Protein AF-A0A497R200-F1 (afdb_monomer)

Solvent-accessible surface area (backbone atoms only — not comparable to full-atom values): 8018 Å² total; per-residue (Å²): 132,77,52,46,33,32,27,30,72,69,79,63,53,75,41,77,78,70,90,72,82,74,56,95,83,71,71,85,35,62,72,42,81,45,58,67,71,80,70,96,74,64,54,92,55,86,34,50,61,19,45,42,74,80,46,79,39,96,65,66,80,43,93,87,65,40,65,91,58,43,70,79,51,59,63,46,55,34,51,71,33,74,47,76,39,63,68,66,12,58,78,70,74,38,95,83,37,67,45,78,43,44,25,61,40,71,95,72,72,14,53,26,72,80,54,35,59,59,46,63,51,48,58,50,53,52,56,51,75,108

Foldseek 3Di:
DAQWWWAFPVPRDTHRDDVDCDDPVPPNGDIDIGGPDPDPQFDPQQALCSVVSPFLAPDAPGPVVDDVCVVVCVLLSRDFQKDFDDPVCVVVVHPGDIDRQQADDVVSPRRNPVGDVVSNVVRSVVNNVD

Secondary structure (DSSP, 8-state):
--SEEEEETTT--EE--SS--S-TT-S-PPEEEEES--S----S-SSGGGGGGGSS-SS---TTT-STTHHHHTT-----EEEE-HHHHHHTT-TT-EEEE-SEEGGGTEE-TTSSGGGGTHHHHHHHH-

pLDDT: mean 87.81, std 10.64, range [55.78, 98.44]

Structure (mmCIF, N/CA/C/O backbone):
data_AF-A0A497R200-F1
#
_entry.id   AF-A0A497R200-F1
#
loop_
_atom_site.group_PDB
_atom_site.id
_atom_site.type_symbol
_atom_site.label_atom_id
_atom_site.label_alt_id
_atom_site.label_comp_id
_atom_site.label_asym_id
_atom_site.label_entity_id
_atom_site.label_seq_id
_atom_site.pdbx_PDB_ins_code
_atom_site.Cartn_x
_atom_site.Cartn_y
_atom_site.Cartn_z
_atom_site.occupancy
_atom_site.B_iso_or_equiv
_atom_site.auth_seq_id
_atom_site.auth_comp_id
_atom_site.auth_asym_id
_atom_site.auth_atom_id
_atom_site.pdbx_PDB_model_num
ATOM 1 N N . MET A 1 1 ? 16.973 -10.681 -7.291 1.00 59.66 1 MET A N 1
ATOM 2 C CA . MET A 1 1 ? 15.881 -10.848 -8.281 1.00 59.66 1 MET A CA 1
ATOM 3 C C . MET A 1 1 ? 14.823 -9.790 -8.007 1.00 59.66 1 MET A C 1
ATOM 5 O O . MET A 1 1 ? 14.590 -9.507 -6.840 1.00 59.66 1 MET A O 1
ATOM 9 N N . SER A 1 2 ? 14.226 -9.189 -9.042 1.00 80.94 2 SER A N 1
ATOM 10 C CA . SER A 1 2 ? 13.192 -8.154 -8.863 1.00 80.94 2 SER A CA 1
ATOM 11 C C . SER A 1 2 ? 11.934 -8.731 -8.207 1.00 80.94 2 SER A C 1
ATOM 13 O O . SER A 1 2 ? 11.447 -9.770 -8.645 1.00 80.94 2 SER A O 1
ATOM 15 N N . LYS A 1 3 ? 11.368 -8.040 -7.209 1.00 92.50 3 LYS A N 1
ATOM 16 C CA . LYS A 1 3 ? 10.153 -8.468 -6.482 1.00 92.50 3 LYS A CA 1
ATOM 17 C C . LYS A 1 3 ? 8.885 -8.458 -7.338 1.00 92.50 3 LYS A C 1
ATOM 19 O O . LYS A 1 3 ? 7.875 -9.064 -6.977 1.00 92.50 3 LYS A O 1
ATOM 24 N N . TYR A 1 4 ? 8.919 -7.767 -8.471 1.00 94.75 4 TYR A N 1
ATOM 25 C CA . TYR A 1 4 ? 7.815 -7.678 -9.417 1.00 94.75 4 TYR A CA 1
ATOM 26 C C . TYR A 1 4 ? 8.312 -7.342 -10.827 1.00 94.75 4 TYR A C 1
ATOM 28 O O . TYR A 1 4 ? 9.461 -6.948 -11.033 1.00 94.75 4 TYR A O 1
ATOM 36 N N . LEU A 1 5 ? 7.420 -7.486 -11.802 1.00 95.94 5 LEU A N 1
ATOM 37 C CA . LEU A 1 5 ? 7.566 -6.946 -13.155 1.00 95.94 5 LEU A CA 1
ATOM 38 C C . LEU A 1 5 ? 6.411 -5.986 -13.441 1.00 95.94 5 LEU A C 1
ATOM 40 O O . LEU A 1 5 ? 5.348 -6.102 -12.831 1.00 95.94 5 LEU A O 1
ATOM 44 N N . LEU A 1 6 ? 6.587 -5.073 -14.388 1.00 95.75 6 LEU A N 1
ATOM 45 C CA . LEU A 1 6 ? 5.490 -4.288 -14.945 1.00 95.75 6 LEU A CA 1
ATOM 46 C C . LEU A 1 6 ? 4.922 -5.016 -16.160 1.00 95.75 6 LEU A C 1
ATOM 48 O O . LEU A 1 6 ? 5.673 -5.491 -17.006 1.00 95.75 6 LEU A O 1
ATOM 52 N N . GLN A 1 7 ? 3.601 -5.102 -16.261 1.00 97.00 7 GLN A N 1
ATOM 53 C CA . GLN A 1 7 ? 2.907 -5.626 -17.430 1.00 97.00 7 GLN A CA 1
ATOM 54 C C . GLN A 1 7 ? 2.138 -4.499 -18.114 1.00 97.00 7 GLN A C 1
ATOM 56 O O . GLN A 1 7 ? 1.274 -3.880 -17.492 1.00 97.00 7 GLN A O 1
ATOM 61 N N . CYS A 1 8 ? 2.427 -4.239 -19.390 1.00 97.00 8 CYS A N 1
ATOM 62 C CA . CYS A 1 8 ? 1.652 -3.280 -20.175 1.00 97.00 8 CYS A CA 1
ATOM 63 C C . CYS A 1 8 ? 0.239 -3.822 -20.403 1.00 97.00 8 CYS A C 1
ATOM 65 O O . CYS A 1 8 ? 0.076 -4.933 -20.914 1.00 97.00 8 CYS A O 1
ATOM 67 N N . LEU A 1 9 ? -0.783 -3.030 -20.079 1.00 96.25 9 LEU A N 1
ATOM 68 C CA . LEU A 1 9 ? -2.176 -3.436 -20.263 1.00 96.25 9 LEU A CA 1
ATOM 69 C C . LEU A 1 9 ? -2.631 -3.432 -21.733 1.00 96.25 9 LEU A C 1
ATOM 71 O O . LEU A 1 9 ? -3.610 -4.099 -22.050 1.00 96.25 9 LEU A O 1
ATOM 75 N N . SER A 1 10 ? -1.911 -2.755 -22.635 1.00 96.31 10 SER A N 1
ATOM 76 C CA . SER A 1 10 ? -2.269 -2.697 -24.065 1.00 96.31 10 SER A CA 1
ATOM 77 C C . SER A 1 10 ? -1.703 -3.844 -24.905 1.00 96.31 10 SER A C 1
ATOM 79 O O . SER A 1 10 ? -2.300 -4.210 -25.915 1.00 96.31 10 SER A O 1
ATOM 81 N N . CYS A 1 11 ? -0.534 -4.389 -24.553 1.00 96.06 11 CYS A N 1
ATOM 82 C CA . CYS A 1 11 ? 0.131 -5.434 -25.351 1.00 96.06 11 CYS A CA 1
ATOM 83 C C . CYS A 1 11 ? 0.573 -6.661 -24.545 1.00 96.06 11 CYS A C 1
ATOM 85 O O . CYS A 1 11 ? 1.061 -7.626 -25.125 1.00 96.06 11 CYS A O 1
ATOM 87 N N . GLY A 1 12 ? 0.440 -6.637 -23.216 1.00 96.31 12 GLY A N 1
ATOM 88 C CA . GLY A 1 12 ? 0.823 -7.745 -22.344 1.00 96.31 12 GLY A CA 1
ATOM 89 C C . GLY A 1 12 ? 2.328 -7.907 -22.111 1.00 96.31 12 GLY A C 1
ATOM 90 O O . GLY A 1 12 ? 2.706 -8.796 -21.346 1.00 96.31 12 GLY A O 1
ATOM 91 N N . ALA A 1 13 ? 3.179 -7.065 -22.711 1.00 96.00 13 ALA A N 1
ATOM 92 C CA . ALA A 1 13 ? 4.627 -7.113 -22.518 1.00 96.00 13 ALA A CA 1
ATOM 93 C C . ALA A 1 13 ? 4.993 -6.978 -21.034 1.00 96.00 13 ALA A C 1
ATOM 95 O O . ALA A 1 13 ? 4.458 -6.113 -20.336 1.00 96.00 13 ALA A O 1
ATOM 96 N N . LYS A 1 14 ? 5.913 -7.832 -20.572 1.00 95.88 14 LYS A N 1
ATOM 97 C CA . LYS A 1 14 ? 6.474 -7.790 -19.220 1.00 95.88 14 LYS A CA 1
ATOM 98 C C . LYS A 1 14 ? 7.839 -7.119 -19.264 1.00 95.88 14 LYS A C 1
ATOM 100 O O . LYS A 1 14 ? 8.689 -7.525 -20.049 1.00 95.88 14 LYS A O 1
ATOM 105 N N . ILE A 1 15 ? 8.034 -6.112 -18.426 1.00 94.38 15 ILE A N 1
ATOM 106 C CA . ILE A 1 15 ? 9.219 -5.258 -18.420 1.00 94.38 15 ILE A CA 1
ATOM 107 C C . ILE A 1 15 ? 9.724 -5.153 -16.980 1.00 94.38 15 ILE A C 1
ATOM 109 O O . ILE A 1 15 ? 8.933 -5.119 -16.032 1.00 94.38 15 ILE A O 1
ATOM 113 N N . THR A 1 16 ? 11.042 -5.133 -16.807 1.00 93.62 16 THR A N 1
ATOM 114 C CA . THR A 1 16 ? 11.662 -4.797 -15.522 1.00 93.62 16 THR A CA 1
ATOM 115 C C . THR A 1 16 ? 11.411 -3.327 -15.218 1.00 93.62 16 THR A C 1
ATOM 117 O O . THR A 1 16 ? 11.590 -2.476 -16.084 1.00 93.62 16 THR A O 1
ATOM 120 N N . ASP A 1 17 ? 10.992 -3.029 -13.993 1.00 91.56 17 ASP A N 1
ATOM 121 C CA . ASP A 1 17 ? 10.731 -1.655 -13.585 1.00 91.56 17 ASP A CA 1
ATOM 122 C C . ASP A 1 17 ? 12.037 -0.858 -13.466 1.00 91.56 17 ASP A C 1
ATOM 124 O O . ASP A 1 17 ? 12.885 -1.167 -12.631 1.00 91.56 17 ASP A O 1
ATOM 128 N N . ASN A 1 18 ? 12.176 0.180 -14.288 1.00 90.81 18 ASN A N 1
ATOM 129 C CA . ASN A 1 18 ? 13.245 1.169 -14.197 1.00 90.81 18 ASN A CA 1
ATOM 130 C C . ASN A 1 18 ? 12.685 2.573 -14.461 1.00 90.81 18 ASN A C 1
ATOM 132 O O . ASN A 1 18 ? 13.001 3.190 -15.476 1.00 90.81 18 ASN A O 1
ATOM 136 N N . TYR A 1 19 ? 11.767 3.030 -13.601 1.00 89.44 19 TYR A N 1
ATOM 137 C CA . TYR A 1 19 ? 11.048 4.302 -13.783 1.00 89.44 19 TYR A CA 1
ATOM 138 C C . TYR A 1 19 ? 10.356 4.386 -15.156 1.00 89.44 19 TYR A C 1
ATOM 140 O O . TYR A 1 19 ? 10.270 5.440 -15.781 1.00 89.44 19 TYR A O 1
ATOM 148 N N . THR A 1 20 ? 9.889 3.237 -15.649 1.00 89.50 20 THR A N 1
ATOM 149 C CA . THR A 1 20 ? 9.332 3.097 -16.994 1.00 89.50 20 THR A CA 1
ATOM 150 C C . THR A 1 20 ? 7.924 3.681 -17.040 1.00 89.50 20 THR A C 1
ATOM 152 O O . THR A 1 20 ? 7.013 3.154 -16.403 1.00 89.50 20 THR A O 1
ATOM 155 N N . LEU A 1 21 ? 7.751 4.758 -17.807 1.00 90.44 21 LEU A N 1
ATOM 156 C CA . LEU A 1 21 ? 6.461 5.439 -17.972 1.00 90.44 21 LEU A CA 1
ATOM 157 C C . LEU A 1 21 ? 5.707 4.982 -19.224 1.00 90.44 21 LEU A C 1
ATOM 159 O O . LEU A 1 21 ? 4.480 4.968 -19.222 1.00 90.44 21 LEU A O 1
ATOM 163 N N . ASP A 1 22 ? 6.434 4.510 -20.239 1.00 91.25 22 ASP A N 1
ATOM 164 C CA . ASP A 1 22 ? 5.875 4.131 -21.533 1.00 91.25 22 ASP A CA 1
ATOM 165 C C . ASP A 1 22 ? 6.268 2.718 -21.954 1.00 91.25 22 ASP A C 1
ATOM 167 O O . ASP A 1 22 ? 7.355 2.214 -21.665 1.00 91.25 22 ASP A O 1
ATOM 171 N N . CYS A 1 23 ? 5.365 2.066 -22.685 1.00 93.62 23 CYS A N 1
ATOM 172 C CA . CYS A 1 23 ? 5.640 0.779 -23.307 1.00 93.62 23 CYS A CA 1
ATOM 173 C C . CYS A 1 23 ? 6.140 0.973 -24.741 1.00 93.62 23 CYS A C 1
ATOM 175 O O . CYS A 1 23 ? 5.544 1.720 -25.515 1.00 93.62 23 CYS A O 1
ATOM 177 N N . SER A 1 24 ? 7.148 0.192 -25.137 1.00 92.31 24 SER A N 1
ATOM 178 C CA . SER A 1 24 ? 7.703 0.179 -26.499 1.00 92.31 24 SER A CA 1
ATOM 179 C C . SER A 1 24 ? 6.685 -0.134 -27.602 1.00 92.31 24 SER A C 1
ATOM 181 O O . SER A 1 24 ? 6.953 0.126 -28.769 1.00 92.31 24 SER A O 1
ATOM 183 N N . CYS A 1 25 ? 5.501 -0.659 -27.264 1.00 93.12 25 CYS A N 1
ATOM 184 C CA . CYS A 1 25 ? 4.430 -0.867 -28.239 1.00 93.12 25 CYS A CA 1
ATOM 185 C C . CYS A 1 25 ? 3.736 0.426 -28.707 1.00 93.12 25 CYS A C 1
ATOM 187 O O . CYS A 1 25 ? 2.934 0.355 -29.634 1.00 93.12 25 CYS A O 1
ATOM 189 N N . GLY A 1 26 ? 3.972 1.574 -28.055 1.00 92.00 26 GLY A N 1
ATOM 190 C CA . GLY A 1 26 ? 3.430 2.878 -28.463 1.00 92.00 26 GLY A CA 1
ATOM 191 C C . GLY A 1 26 ? 1.915 3.055 -28.285 1.00 92.00 26 GLY A C 1
ATOM 192 O O . GLY A 1 26 ? 1.363 4.069 -28.691 1.00 92.00 26 GLY A O 1
ATOM 193 N N . LYS A 1 27 ? 1.217 2.092 -27.667 1.00 92.75 27 LYS A N 1
ATOM 194 C CA . LYS A 1 27 ? -0.253 2.100 -27.518 1.00 92.75 27 LYS A CA 1
ATOM 195 C C . LYS A 1 27 ? -0.768 2.875 -26.293 1.00 92.75 27 LYS A C 1
ATOM 197 O O . LYS A 1 27 ? -1.931 2.706 -25.936 1.00 92.75 27 LYS A O 1
ATOM 202 N N . GLY A 1 28 ? 0.090 3.633 -25.603 1.00 85.44 28 GLY A N 1
ATOM 203 C CA . GLY A 1 28 ? -0.292 4.480 -24.458 1.00 85.44 28 GLY A CA 1
ATOM 204 C C . GLY A 1 28 ? -0.958 3.748 -23.282 1.00 85.44 28 GLY A C 1
ATOM 205 O O . GLY A 1 28 ? -1.797 4.319 -22.595 1.00 85.44 28 GLY A O 1
ATOM 206 N N . GLY A 1 29 ? -0.657 2.462 -23.077 1.00 88.00 29 GLY A N 1
ATOM 207 C CA . GLY A 1 29 ? -1.282 1.659 -22.022 1.00 88.00 29 GLY A CA 1
ATOM 208 C C . GLY A 1 29 ? -0.619 1.823 -20.663 1.00 88.00 29 GLY A C 1
ATOM 209 O O . GLY A 1 29 ? 0.603 1.729 -20.573 1.00 88.00 29 GLY A O 1
ATOM 210 N N . PHE A 1 30 ? -1.419 1.936 -19.598 1.00 94.56 30 PHE A N 1
ATOM 211 C CA . PHE A 1 30 ? -0.913 1.873 -18.226 1.00 94.56 30 PHE A CA 1
ATOM 212 C C . PHE A 1 30 ? -0.217 0.540 -17.926 1.00 94.56 30 PHE A C 1
ATOM 214 O O . PHE A 1 30 ? -0.534 -0.511 -18.499 1.00 94.56 30 PHE A O 1
ATOM 221 N N . PHE A 1 31 ? 0.701 0.579 -16.965 1.00 95.75 31 PHE A N 1
ATOM 222 C CA . PHE A 1 31 ? 1.345 -0.606 -16.422 1.00 95.75 31 PHE A CA 1
ATOM 223 C C . PHE A 1 31 ? 0.600 -1.146 -15.204 1.00 95.75 31 PHE A C 1
ATOM 225 O O . PHE A 1 31 ? 0.138 -0.401 -14.342 1.00 95.75 31 PHE A O 1
ATOM 232 N N . ARG A 1 32 ? 0.535 -2.474 -15.108 1.00 95.69 32 ARG A N 1
ATOM 233 C CA . ARG A 1 32 ? 0.123 -3.196 -13.904 1.00 95.69 32 ARG A CA 1
ATOM 234 C C . ARG A 1 32 ? 1.326 -3.894 -13.290 1.00 95.69 32 ARG A C 1
ATOM 236 O O . ARG A 1 32 ? 2.042 -4.615 -13.980 1.00 95.69 32 ARG A O 1
ATOM 243 N N . THR A 1 33 ? 1.492 -3.757 -11.983 1.00 95.50 33 THR A N 1
ATOM 244 C CA . THR A 1 33 ? 2.509 -4.500 -11.239 1.00 95.50 33 THR A CA 1
ATOM 245 C C . THR A 1 33 ? 2.140 -5.980 -11.121 1.00 95.50 33 THR A C 1
ATOM 247 O O . THR A 1 33 ? 1.045 -6.335 -10.683 1.00 95.50 33 THR A O 1
ATOM 250 N N . VAL A 1 34 ? 3.070 -6.858 -11.485 1.00 96.56 34 VAL A N 1
ATOM 251 C CA . VAL A 1 34 ? 2.974 -8.314 -11.358 1.00 96.56 34 VAL A CA 1
ATOM 252 C C . VAL A 1 34 ? 3.976 -8.773 -10.305 1.00 96.56 34 VAL A C 1
ATOM 254 O O . VAL A 1 34 ? 5.145 -9.006 -10.604 1.00 96.56 34 VAL A O 1
ATOM 257 N N . TYR A 1 35 ? 3.509 -8.905 -9.065 1.00 95.88 35 TYR A N 1
ATOM 258 C CA . TYR A 1 35 ? 4.332 -9.311 -7.921 1.00 95.88 35 TYR A CA 1
ATOM 259 C C . TYR A 1 35 ? 4.754 -10.777 -7.985 1.00 95.88 35 TYR A C 1
ATOM 261 O O . TYR A 1 35 ? 3.968 -11.625 -8.414 1.00 95.88 35 TYR A O 1
ATOM 269 N N . GLN A 1 36 ? 5.962 -11.085 -7.516 1.00 94.62 36 GLN A N 1
ATOM 270 C CA . GLN A 1 36 ? 6.394 -12.460 -7.265 1.00 94.62 36 GLN A CA 1
ATOM 271 C C . GLN A 1 36 ? 5.663 -13.048 -6.054 1.00 94.62 36 GLN A C 1
ATOM 273 O O . GLN A 1 36 ? 5.137 -14.155 -6.145 1.00 94.62 36 GLN A O 1
ATOM 278 N N . GLN A 1 37 ? 5.546 -12.286 -4.960 1.00 94.94 37 GLN A N 1
ATOM 279 C CA . GLN A 1 37 ? 4.785 -12.701 -3.784 1.00 94.94 37 GLN A CA 1
ATOM 280 C C . GLN A 1 37 ? 3.275 -12.690 -4.079 1.00 94.94 37 GLN A C 1
ATOM 282 O O . GLN A 1 37 ? 2.674 -11.631 -4.285 1.00 94.94 37 GLN A O 1
ATOM 287 N N . LYS A 1 38 ? 2.661 -13.879 -4.099 1.00 94.12 38 LYS A N 1
ATOM 288 C CA . LYS A 1 38 ? 1.227 -14.075 -4.386 1.00 94.12 38 LYS A CA 1
ATOM 289 C C . LYS A 1 38 ? 0.373 -14.214 -3.131 1.00 94.12 38 LYS A C 1
ATOM 291 O O . LYS A 1 38 ? -0.799 -13.851 -3.158 1.00 94.12 38 LYS A O 1
ATOM 296 N N . SER A 1 39 ? 0.952 -14.723 -2.049 1.00 95.06 39 SER A N 1
ATOM 297 C CA . SER A 1 39 ? 0.242 -14.949 -0.793 1.00 95.06 39 SER A CA 1
ATOM 298 C C . SER A 1 39 ? 0.302 -13.705 0.075 1.00 95.06 39 SER A C 1
ATOM 300 O O . SER A 1 39 ? 1.374 -13.134 0.255 1.00 95.06 39 SER A O 1
ATOM 302 N N . PHE A 1 40 ? -0.825 -13.302 0.659 1.00 93.94 40 PHE A N 1
ATOM 303 C CA . PHE A 1 40 ? -0.863 -12.170 1.580 1.00 93.94 40 PHE A CA 1
ATOM 304 C C . PHE A 1 40 ? -0.226 -12.539 2.930 1.00 93.94 40 PHE A C 1
ATOM 306 O O . PHE A 1 40 ? -0.891 -13.047 3.827 1.00 93.94 40 PHE A O 1
ATOM 313 N N . ASN A 1 41 ? 1.079 -12.294 3.051 1.00 92.38 41 ASN A N 1
ATOM 314 C CA . ASN A 1 41 ? 1.880 -12.569 4.245 1.00 92.38 41 ASN A CA 1
ATOM 315 C C . ASN A 1 41 ? 2.735 -11.346 4.654 1.00 92.38 41 ASN A C 1
ATOM 317 O O . ASN A 1 41 ? 3.940 -11.328 4.392 1.00 92.38 41 ASN A O 1
ATOM 321 N N . PRO A 1 42 ? 2.130 -10.274 5.201 1.00 91.81 42 PRO A N 1
ATOM 322 C CA . PRO A 1 42 ? 2.873 -9.102 5.658 1.00 91.81 42 PRO A CA 1
ATOM 323 C C . PRO A 1 42 ? 3.726 -9.427 6.888 1.00 91.81 42 PRO A C 1
ATOM 325 O O . PRO A 1 42 ? 3.346 -10.260 7.709 1.00 91.81 42 PRO A O 1
ATOM 328 N N . SER A 1 43 ? 4.845 -8.723 7.065 1.00 90.00 43 SER A N 1
ATOM 329 C CA . SER A 1 43 ? 5.694 -8.918 8.244 1.00 90.00 43 SER A CA 1
ATOM 330 C C . SER A 1 43 ? 5.044 -8.387 9.536 1.00 90.00 43 SER A C 1
ATOM 332 O O . SER A 1 43 ? 3.963 -7.776 9.530 1.00 90.00 43 SER A O 1
ATOM 334 N N . SER A 1 44 ? 5.721 -8.631 10.660 1.00 89.12 44 SER A N 1
ATOM 335 C CA . SER A 1 44 ? 5.346 -8.161 12.000 1.00 89.12 44 SER A CA 1
ATOM 336 C C . SER A 1 44 ? 5.620 -6.671 12.243 1.00 89.12 44 SER A C 1
ATOM 338 O O . SER A 1 44 ? 5.254 -6.159 13.300 1.00 89.12 44 SER A O 1
ATOM 340 N N . GLU A 1 45 ? 6.224 -5.964 11.282 1.00 85.25 45 GLU A N 1
ATOM 341 C CA . GLU A 1 45 ? 6.444 -4.517 11.356 1.00 85.25 45 GLU A CA 1
ATOM 342 C C . GLU A 1 45 ? 5.123 -3.763 11.580 1.00 85.25 45 GLU A C 1
ATOM 344 O O . GLU A 1 45 ? 4.064 -4.116 11.050 1.00 85.25 45 GLU A O 1
ATOM 349 N N . ASN A 1 46 ? 5.176 -2.685 12.362 1.00 80.88 46 ASN A N 1
ATOM 350 C CA . ASN A 1 46 ? 3.987 -1.911 12.732 1.00 80.88 46 ASN A CA 1
ATOM 351 C C . ASN A 1 46 ? 3.730 -0.691 11.825 1.00 80.88 46 ASN A C 1
ATOM 353 O O . ASN A 1 46 ? 2.823 0.093 12.106 1.00 80.88 46 ASN A O 1
ATOM 357 N N . THR A 1 47 ? 4.493 -0.561 10.740 1.00 82.81 47 THR A N 1
ATOM 358 C CA . THR A 1 47 ? 4.440 0.531 9.756 1.00 82.81 47 THR A CA 1
ATOM 359 C C . THR A 1 47 ? 4.082 -0.001 8.362 1.00 82.81 47 THR A C 1
ATOM 361 O O . THR A 1 47 ? 3.863 -1.202 8.179 1.00 82.81 47 THR A O 1
ATOM 364 N N . LEU A 1 48 ? 4.070 0.874 7.351 1.00 87.38 48 LEU A N 1
ATOM 365 C CA . LEU A 1 48 ? 3.914 0.506 5.937 1.00 87.38 48 LEU A CA 1
ATOM 366 C C . LEU A 1 48 ? 4.928 -0.561 5.489 1.00 87.38 48 LEU A C 1
ATOM 368 O O . LEU A 1 48 ? 4.610 -1.398 4.644 1.00 87.38 48 LEU A O 1
ATOM 372 N N . TRP A 1 49 ? 6.131 -0.569 6.074 1.00 88.56 49 TRP A N 1
ATOM 373 C CA . TRP A 1 49 ? 7.223 -1.474 5.698 1.00 88.56 49 TRP A CA 1
ATOM 374 C C . TRP A 1 49 ? 6.892 -2.952 5.896 1.00 88.56 49 TRP A C 1
ATOM 376 O O . TRP A 1 49 ? 7.539 -3.809 5.298 1.00 88.56 49 TRP A O 1
ATOM 386 N N . ARG A 1 50 ? 5.819 -3.268 6.629 1.00 89.31 50 ARG A N 1
ATOM 387 C CA . ARG A 1 50 ? 5.291 -4.632 6.704 1.00 89.31 50 ARG A CA 1
ATOM 388 C C . ARG A 1 50 ? 4.904 -5.232 5.356 1.00 89.31 50 ARG A C 1
ATOM 390 O O . ARG A 1 50 ? 4.834 -6.451 5.221 1.00 89.31 50 ARG A O 1
ATOM 397 N N . PHE A 1 51 ? 4.658 -4.380 4.363 1.00 92.00 51 PHE A N 1
ATOM 398 C CA . PHE A 1 51 ? 4.337 -4.762 2.994 1.00 92.00 51 PHE A CA 1
ATOM 399 C C . PHE A 1 51 ? 5.552 -4.720 2.060 1.00 92.00 51 PHE A C 1
ATOM 401 O O . PHE A 1 51 ? 5.374 -4.636 0.849 1.00 92.00 51 PHE A O 1
ATOM 408 N N . GLN A 1 52 ? 6.782 -4.778 2.585 1.00 90.19 52 GLN A N 1
ATOM 409 C CA . GLN A 1 52 ? 8.014 -4.652 1.797 1.00 90.19 52 GLN A CA 1
ATOM 410 C C . GLN A 1 52 ? 8.042 -5.507 0.523 1.00 90.19 52 GLN A C 1
ATOM 412 O O . GLN A 1 52 ? 8.479 -5.004 -0.504 1.00 90.19 52 GLN A O 1
ATOM 417 N N . GLU A 1 53 ? 7.512 -6.733 0.534 1.00 92.31 53 GLU A N 1
ATOM 418 C CA . GLU A 1 53 ? 7.486 -7.624 -0.639 1.00 92.31 53 GLU A CA 1
ATOM 419 C C . GLU A 1 53 ? 6.695 -7.057 -1.830 1.00 92.31 53 GL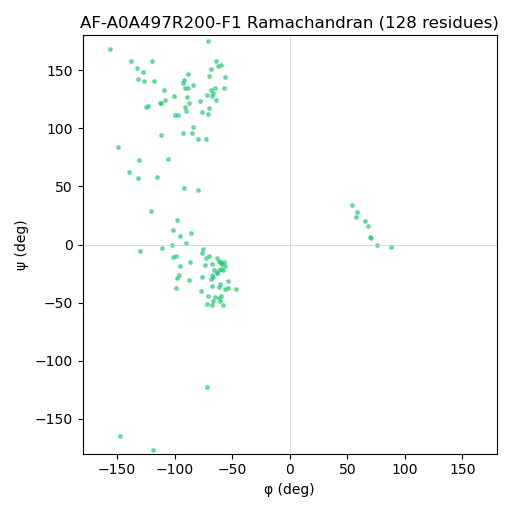U A C 1
ATOM 421 O O . GLU A 1 53 ? 6.941 -7.421 -2.979 1.00 92.31 53 GLU A O 1
ATOM 426 N N . TRP A 1 54 ? 5.784 -6.119 -1.566 1.00 93.81 54 TRP A N 1
ATOM 427 C CA . TRP A 1 54 ? 4.953 -5.444 -2.564 1.00 93.81 54 TRP A CA 1
ATOM 428 C C . TRP A 1 54 ? 5.304 -3.965 -2.754 1.00 93.81 54 TRP A C 1
ATOM 430 O O . TRP A 1 54 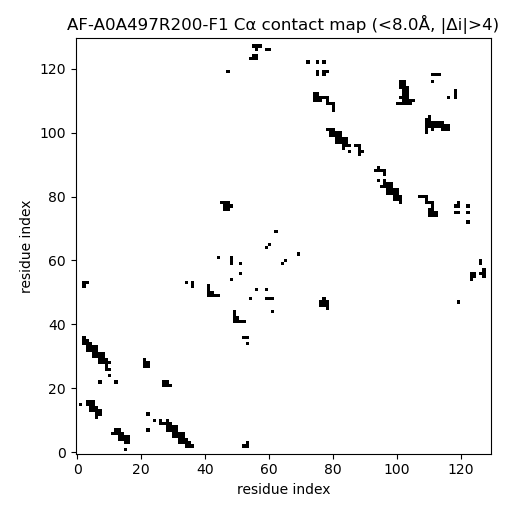? 4.713 -3.304 -3.603 1.00 93.81 54 TRP A O 1
ATOM 440 N N . LEU A 1 55 ? 6.250 -3.419 -1.987 1.00 92.31 55 LEU A N 1
ATOM 441 C CA . LEU A 1 55 ? 6.704 -2.038 -2.155 1.00 92.31 55 LEU A CA 1
ATOM 442 C C . LEU A 1 55 ? 7.856 -1.956 -3.170 1.00 92.31 55 LEU A C 1
ATOM 444 O O . LEU A 1 55 ? 8.708 -2.853 -3.200 1.00 92.31 55 LEU A O 1
ATOM 448 N N . PRO A 1 56 ? 7.950 -0.863 -3.949 1.00 89.94 56 PRO A N 1
ATOM 449 C CA . PRO A 1 56 ? 8.965 -0.679 -4.980 1.00 89.94 56 PRO A CA 1
ATOM 450 C C . PRO A 1 56 ? 10.325 -0.231 -4.413 1.00 89.94 56 PRO A C 1
ATOM 452 O O . PRO A 1 56 ? 10.921 0.717 -4.903 1.00 89.94 56 PRO A O 1
ATOM 455 N N . VAL A 1 57 ? 10.808 -0.889 -3.356 1.00 87.94 57 VAL A N 1
ATOM 456 C CA . VAL A 1 57 ? 12.072 -0.569 -2.660 1.00 87.94 57 VAL A CA 1
ATOM 457 C C . VAL A 1 57 ? 12.955 -1.806 -2.560 1.00 87.94 57 VAL A C 1
ATOM 459 O O . VAL A 1 57 ? 12.437 -2.878 -2.282 1.00 87.94 57 VAL A O 1
ATOM 462 N N . GLU A 1 58 ? 14.271 -1.716 -2.725 1.00 82.06 58 GLU A N 1
ATOM 463 C CA . GLU A 1 58 ? 15.130 -2.894 -2.502 1.00 82.06 58 GLU A CA 1
ATOM 464 C C . GLU A 1 58 ? 15.346 -3.175 -1.013 1.00 82.06 58 GLU A C 1
ATOM 466 O O . GLU A 1 58 ? 15.297 -4.324 -0.577 1.00 82.06 58 GLU A O 1
ATOM 471 N N . LYS A 1 59 ? 15.535 -2.113 -0.222 1.00 77.88 59 LYS A N 1
ATOM 472 C CA . LYS A 1 59 ? 15.744 -2.181 1.227 1.00 77.88 59 LYS A CA 1
ATOM 473 C C . LYS A 1 59 ? 14.680 -1.339 1.937 1.00 77.88 59 LYS A C 1
ATOM 475 O O . LYS A 1 59 ? 14.640 -0.127 1.695 1.00 77.88 59 LYS A O 1
ATOM 480 N N . PRO A 1 60 ? 13.837 -1.930 2.803 1.00 73.19 60 PRO A N 1
ATOM 481 C CA . PRO A 1 60 ? 12.861 -1.169 3.576 1.00 73.19 60 PRO A CA 1
ATOM 482 C C . PRO A 1 60 ? 13.572 -0.182 4.507 1.00 73.19 60 PRO A C 1
ATOM 484 O O . PRO A 1 60 ? 14.695 -0.424 4.952 1.00 73.19 60 PRO A O 1
ATOM 487 N N . ALA A 1 61 ? 12.884 0.900 4.847 1.00 71.38 61 ALA A N 1
ATOM 488 C CA . ALA A 1 61 ? 13.312 1.865 5.855 1.00 71.38 61 ALA A CA 1
ATOM 489 C C . ALA A 1 61 ? 12.738 1.495 7.242 1.00 71.38 61 ALA A C 1
ATOM 491 O O . ALA A 1 61 ? 12.119 2.307 7.930 1.00 71.38 61 ALA A O 1
ATOM 492 N N . SER A 1 62 ? 12.877 0.225 7.636 1.00 65.88 62 SER A N 1
ATOM 493 C CA . SER A 1 62 ? 12.513 -0.230 8.979 1.00 65.88 62 SER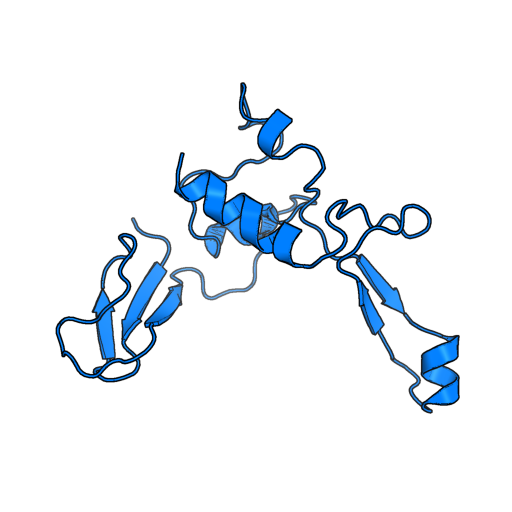 A CA 1
ATOM 494 C C . SER A 1 62 ? 13.406 0.439 10.032 1.00 65.88 62 SER A C 1
ATOM 496 O O . SER A 1 62 ? 14.499 0.923 9.744 1.00 65.88 62 SER A O 1
ATOM 498 N N . VAL A 1 63 ? 12.931 0.491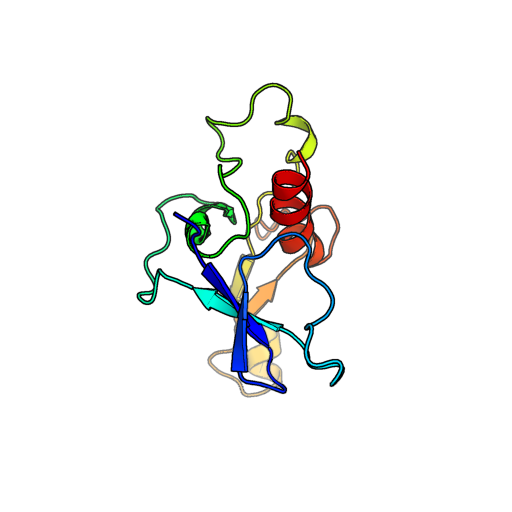 11.279 1.00 55.78 63 VAL A N 1
ATOM 499 C CA . VAL A 1 63 ? 13.522 1.299 12.368 1.00 55.78 63 VAL A CA 1
ATOM 500 C C . VAL A 1 63 ? 15.012 0.987 12.630 1.00 55.78 63 VAL A C 1
ATOM 502 O O . VAL A 1 63 ? 15.710 1.820 13.199 1.00 55.78 63 VAL A O 1
ATOM 505 N N . GLY A 1 64 ? 15.520 -0.165 12.173 1.00 56.31 64 GLY A N 1
ATOM 506 C CA . GLY A 1 64 ? 16.933 -0.555 12.268 1.00 56.31 64 GLY A CA 1
ATOM 507 C C . GLY A 1 64 ? 17.796 -0.344 11.013 1.00 56.31 64 GLY A C 1
ATOM 508 O O . GLY A 1 64 ? 19.008 -0.494 11.109 1.00 56.31 64 GLY A O 1
ATOM 509 N N . SER A 1 65 ? 17.221 -0.018 9.849 1.00 59.44 65 SER A N 1
ATOM 510 C CA . SER A 1 65 ? 17.969 0.206 8.595 1.00 59.44 65 SER A CA 1
ATOM 511 C C . SER A 1 65 ? 18.163 1.686 8.253 1.00 59.44 65 SER A C 1
ATOM 513 O O . SER A 1 65 ? 18.942 2.021 7.361 1.00 59.44 65 SER A O 1
ATOM 515 N N . LEU A 1 66 ? 17.464 2.570 8.967 1.00 63.97 66 LEU A N 1
ATOM 516 C CA . LEU A 1 66 ? 17.539 4.015 8.809 1.00 63.97 66 LEU A CA 1
ATOM 517 C C . LEU A 1 66 ? 18.722 4.576 9.599 1.00 63.97 66 LEU A C 1
ATOM 519 O O . LEU A 1 66 ? 18.638 4.750 10.813 1.00 63.97 66 LEU A O 1
ATOM 523 N N . GLY A 1 67 ? 19.821 4.865 8.905 1.00 66.69 67 GLY A N 1
ATOM 524 C CA . GLY A 1 67 ? 20.915 5.665 9.451 1.00 66.69 67 GLY A CA 1
ATOM 525 C C . GLY A 1 67 ? 20.512 7.142 9.578 1.00 66.69 67 GLY A C 1
ATOM 526 O O . GLY A 1 67 ? 19.510 7.510 10.186 1.00 66.69 67 GLY A O 1
ATOM 527 N N . ASN A 1 68 ? 21.275 8.009 8.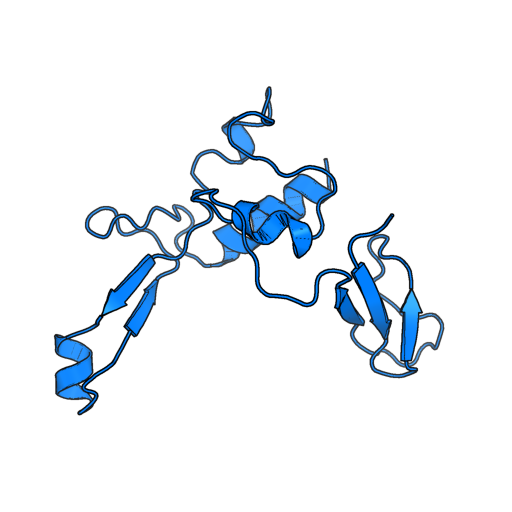929 1.00 67.12 68 ASN A N 1
ATOM 528 C CA . ASN A 1 68 ? 21.027 9.444 8.774 1.00 67.12 68 ASN A CA 1
ATOM 529 C C . ASN A 1 68 ? 19.690 9.794 8.075 1.00 67.12 68 ASN A C 1
ATOM 531 O O . ASN A 1 68 ? 19.195 10.905 8.232 1.00 67.12 68 ASN A O 1
ATOM 535 N N . GLU A 1 69 ? 19.055 8.849 7.378 1.00 69.50 69 GLU A N 1
ATOM 536 C CA . GLU A 1 69 ? 17.747 9.027 6.724 1.00 69.50 69 GLU A CA 1
ATOM 537 C C . GLU A 1 69 ? 16.550 9.000 7.691 1.00 69.50 69 GLU A C 1
ATOM 539 O O . GLU A 1 69 ? 15.422 9.280 7.288 1.00 69.50 69 GLU A O 1
ATOM 544 N N . LYS A 1 70 ? 16.757 8.672 8.975 1.00 69.81 70 LYS A N 1
ATOM 545 C CA . LYS A 1 70 ? 15.677 8.550 9.969 1.00 69.81 70 LYS A CA 1
ATOM 546 C C . LYS A 1 70 ? 14.786 9.795 10.046 1.00 69.81 70 LYS A C 1
ATOM 548 O O . LYS A 1 70 ? 13.574 9.652 10.166 1.00 69.81 70 LYS A O 1
ATOM 553 N N . GLN A 1 71 ? 15.374 10.984 9.913 1.00 65.56 71 GLN A N 1
ATOM 554 C CA . GLN A 1 71 ? 14.652 12.262 9.928 1.00 65.56 71 GLN A CA 1
ATOM 555 C C . GLN A 1 71 ? 13.716 12.437 8.720 1.00 65.56 71 GLN A C 1
ATOM 557 O O . GLN A 1 71 ? 12.691 13.097 8.837 1.00 65.56 71 GLN A O 1
ATOM 562 N N . ILE A 1 72 ? 14.021 11.816 7.572 1.00 69.56 72 ILE A N 1
ATOM 563 C CA . ILE A 1 72 ? 13.187 11.890 6.356 1.00 69.56 72 ILE A CA 1
ATOM 564 C C . ILE A 1 72 ? 11.852 11.168 6.578 1.00 69.56 72 ILE A C 1
ATOM 566 O O . ILE A 1 72 ? 10.811 11.588 6.073 1.00 69.56 72 ILE A O 1
ATOM 570 N N . PHE A 1 73 ? 11.880 10.077 7.345 1.00 73.75 73 PHE A N 1
ATOM 571 C CA . PHE A 1 73 ? 10.715 9.230 7.604 1.00 73.75 73 PHE A CA 1
ATOM 572 C C . PHE A 1 73 ? 10.091 9.470 8.989 1.00 73.75 73 PHE A C 1
ATOM 574 O O . PHE A 1 73 ? 9.070 8.863 9.329 1.00 73.75 73 PHE A O 1
ATOM 581 N N . GLU A 1 74 ? 10.663 10.376 9.784 1.00 64.00 74 GLU A N 1
ATOM 582 C CA . GLU A 1 74 ? 10.106 10.830 11.055 1.00 64.00 74 GLU A CA 1
ATOM 583 C C . GLU A 1 74 ? 8.765 11.545 10.802 1.00 64.00 74 GLU A C 1
ATOM 585 O O . GLU A 1 74 ? 8.658 12.434 9.963 1.00 64.00 74 GLU A O 1
ATOM 590 N N . GLY A 1 75 ? 7.691 11.096 11.461 1.00 59.53 75 GLY A N 1
ATOM 591 C CA . GLY A 1 75 ? 6.327 11.585 11.193 1.00 59.53 75 GLY A CA 1
ATOM 592 C C . GLY A 1 75 ? 5.562 10.840 10.089 1.00 59.53 75 GLY A C 1
ATOM 593 O O . GLY A 1 75 ? 4.371 11.096 9.899 1.00 59.53 75 GLY A O 1
ATOM 594 N N . TYR A 1 76 ? 6.180 9.855 9.429 1.00 66.31 76 TYR A N 1
ATOM 595 C CA . TYR A 1 76 ? 5.507 8.917 8.527 1.00 66.31 76 TYR A CA 1
ATOM 596 C C . TYR A 1 76 ? 5.376 7.541 9.195 1.00 66.31 76 TYR A C 1
ATOM 598 O O . TYR A 1 76 ? 6.048 6.591 8.796 1.00 66.31 76 TYR A O 1
ATOM 606 N N . PRO A 1 77 ? 4.477 7.364 10.188 1.00 62.47 77 PRO A N 1
ATOM 607 C CA . PRO A 1 77 ? 4.261 6.052 10.809 1.00 62.47 77 PRO A CA 1
ATOM 608 C C . PRO A 1 77 ? 3.800 5.004 9.781 1.00 62.47 77 PRO A C 1
ATOM 610 O O . PRO A 1 77 ? 3.809 3.809 10.063 1.00 62.47 77 PRO A O 1
ATOM 613 N N . GLY A 1 78 ? 3.354 5.447 8.596 1.00 66.81 78 GLY A N 1
ATOM 614 C CA . GLY A 1 78 ? 2.996 4.579 7.482 1.00 66.81 78 GLY A CA 1
ATOM 615 C C . GLY A 1 78 ? 1.785 3.697 7.779 1.00 66.81 78 GLY A C 1
ATOM 616 O O . GLY A 1 78 ? 1.622 2.652 7.157 1.00 66.81 78 GLY A O 1
ATOM 617 N N . LYS A 1 79 ? 0.960 4.064 8.766 1.00 83.44 79 LYS A N 1
ATOM 618 C CA . LYS A 1 79 ? -0.119 3.209 9.254 1.00 83.44 79 LYS A CA 1
ATOM 619 C C . LYS A 1 79 ? -1.463 3.919 9.203 1.00 83.44 79 LYS A C 1
ATOM 621 O O . LYS A 1 79 ? -1.694 4.894 9.915 1.00 83.44 79 LYS A O 1
ATOM 626 N N . THR A 1 80 ? -2.365 3.351 8.415 1.00 90.12 80 THR A N 1
ATOM 627 C CA . THR A 1 80 ? -3.796 3.644 8.458 1.00 90.12 80 THR A CA 1
ATOM 628 C C . THR A 1 80 ? -4.387 3.171 9.782 1.00 90.12 80 THR A C 1
ATOM 630 O O . THR A 1 80 ? -4.208 2.014 10.175 1.00 90.12 80 THR A O 1
ATOM 633 N N . VAL A 1 81 ? -5.136 4.041 10.455 1.00 92.44 81 VAL A N 1
ATOM 634 C CA . VAL A 1 81 ? -5.954 3.639 11.604 1.00 92.44 81 VAL A CA 1
ATOM 635 C C . VAL A 1 81 ? -7.325 3.228 11.098 1.00 92.44 81 VAL A C 1
ATOM 637 O O . VAL A 1 81 ? -7.985 3.995 10.406 1.00 92.44 81 VAL A O 1
ATOM 640 N N . VAL A 1 82 ? -7.769 2.026 11.461 1.00 95.19 82 VAL A N 1
AT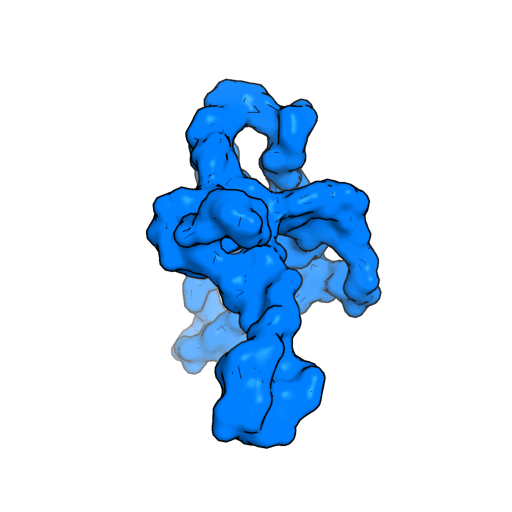OM 641 C CA . VAL A 1 82 ? -9.122 1.552 11.156 1.00 95.19 82 VAL A CA 1
ATOM 642 C C . VAL A 1 82 ? -9.930 1.522 12.444 1.00 95.19 82 VAL A C 1
ATOM 644 O O . VAL A 1 82 ? -9.522 0.884 13.412 1.00 95.19 82 VAL A O 1
ATOM 647 N N . TYR A 1 83 ? -11.075 2.202 12.466 1.00 95.50 83 TYR A N 1
ATOM 648 C CA . TYR A 1 83 ? -11.987 2.186 13.612 1.00 95.50 83 TYR A CA 1
ATOM 649 C C . TYR A 1 83 ? -13.434 1.958 13.174 1.00 95.50 83 TYR A C 1
ATOM 651 O O . TYR A 1 83 ? -13.830 2.322 12.067 1.00 95.50 83 TYR A O 1
ATOM 659 N N . LYS A 1 84 ? -14.242 1.363 14.057 1.00 97.31 84 LYS A N 1
ATOM 660 C CA . LYS A 1 84 ? -15.680 1.183 13.831 1.00 97.31 84 LYS A CA 1
ATOM 661 C C . LYS A 1 84 ? -16.417 2.498 14.094 1.00 97.31 84 LYS A C 1
ATOM 663 O O . LYS A 1 84 ? -16.305 3.059 15.183 1.00 97.31 84 LYS A O 1
ATOM 668 N N . SER A 1 85 ? -17.168 2.989 13.112 1.00 97.12 85 SER A N 1
ATOM 669 C CA . SER A 1 85 ? -17.927 4.237 13.226 1.00 97.12 85 SER A CA 1
ATOM 670 C C . SER A 1 85 ? -19.352 3.954 13.696 1.00 97.12 85 SER A C 1
ATOM 672 O O . SER A 1 85 ? -20.220 3.597 12.903 1.00 97.12 85 SER A 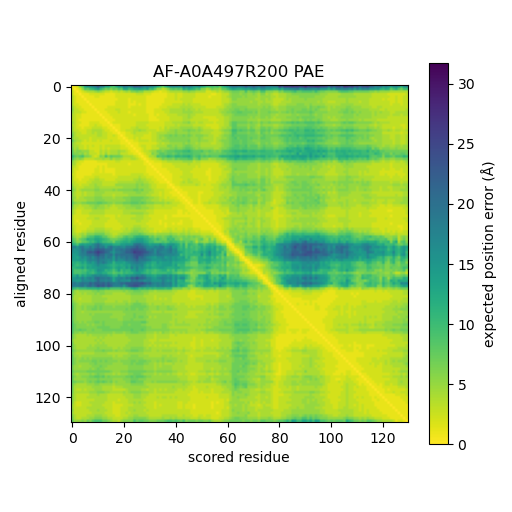O 1
ATOM 674 N N . VAL A 1 86 ? -19.581 4.077 15.005 1.00 97.38 86 VAL A N 1
ATOM 675 C CA . VAL A 1 86 ? -20.859 3.703 15.636 1.00 97.38 86 VAL A CA 1
ATOM 676 C C . VAL A 1 86 ? -21.977 4.685 15.283 1.00 97.38 86 VAL A C 1
ATOM 678 O O . VAL A 1 86 ? -23.030 4.257 14.824 1.00 97.38 86 VAL A O 1
ATOM 681 N N . TYR A 1 87 ? -21.745 5.989 15.457 1.00 97.25 87 TYR A N 1
ATOM 682 C CA . TYR A 1 87 ? -22.772 7.013 15.234 1.00 97.25 87 TYR A CA 1
ATOM 683 C C . TYR A 1 87 ? -23.149 7.132 13.759 1.00 97.25 87 TYR A C 1
ATOM 685 O O . TYR A 1 87 ? -24.312 6.964 13.416 1.00 97.25 87 TYR A O 1
ATOM 693 N N . LEU A 1 88 ? -22.162 7.305 12.873 1.00 97.88 88 LEU A N 1
ATOM 694 C CA . LEU A 1 88 ? -22.423 7.346 11.432 1.00 97.88 88 LEU A CA 1
ATOM 695 C C . LEU A 1 88 ? -23.022 6.025 10.930 1.00 97.88 88 LEU A C 1
ATOM 697 O O . LEU A 1 88 ? -23.901 6.032 10.077 1.00 97.88 88 LEU A O 1
ATOM 701 N N . GLY A 1 89 ? -22.578 4.889 11.479 1.00 98.31 89 GLY A N 1
ATOM 702 C CA . GLY A 1 89 ? -23.168 3.591 11.167 1.00 98.31 89 GLY A CA 1
ATOM 703 C C . GLY A 1 89 ? -24.653 3.536 11.522 1.00 98.31 89 GLY A C 1
ATOM 704 O O . GLY A 1 89 ? -25.449 3.098 10.700 1.00 98.31 89 GLY A O 1
ATOM 705 N N . LYS A 1 90 ? -25.044 4.036 12.702 1.00 98.25 90 LYS A N 1
ATOM 706 C CA . LYS A 1 90 ? -26.448 4.114 13.131 1.00 98.25 90 LYS A CA 1
ATOM 707 C C . LYS A 1 90 ? -27.288 4.981 12.190 1.00 98.25 90 LYS A C 1
ATOM 709 O O . LYS A 1 90 ? -28.331 4.512 11.748 1.00 98.25 90 LYS A O 1
ATOM 714 N N . GLU A 1 91 ? -26.816 6.182 11.858 1.00 98.44 91 GLU A N 1
ATOM 715 C CA . GLU A 1 91 ? -27.524 7.100 10.947 1.00 98.44 91 GLU A CA 1
ATOM 716 C C . GLU A 1 91 ? -27.722 6.496 9.548 1.00 98.44 91 GLU A C 1
ATOM 718 O O . GLU A 1 91 ? -28.749 6.707 8.913 1.00 98.44 91 GLU A O 1
ATOM 723 N N . LEU A 1 92 ? -26.765 5.688 9.079 1.00 98.25 92 LEU A N 1
ATOM 724 C CA . LEU A 1 92 ? -26.827 5.023 7.774 1.00 98.25 92 LEU A CA 1
ATOM 725 C C . LEU A 1 92 ? -27.492 3.633 7.806 1.00 98.25 92 LEU A C 1
ATOM 727 O O . LEU A 1 92 ? -27.527 2.953 6.783 1.00 98.25 92 LEU A O 1
ATOM 731 N N . GLY A 1 93 ? -27.966 3.153 8.962 1.00 98.31 93 GLY A N 1
ATOM 732 C CA . GLY A 1 93 ? -28.498 1.789 9.108 1.00 98.31 93 GLY A CA 1
ATOM 733 C C . GLY A 1 93 ? -27.448 0.671 8.964 1.00 98.31 93 GLY A C 1
ATOM 734 O O . GLY A 1 93 ? -27.789 -0.500 8.787 1.00 98.31 93 GLY A O 1
ATOM 735 N N . LEU A 1 94 ? -26.157 1.000 9.057 1.00 98.38 94 LEU A N 1
ATOM 736 C CA . LEU A 1 94 ? -25.030 0.084 8.893 1.00 98.38 94 LEU A CA 1
ATOM 737 C C . LEU A 1 94 ? -24.511 -0.427 10.244 1.00 98.38 94 LEU A C 1
ATOM 739 O O . LEU A 1 94 ? -23.849 0.284 10.999 1.00 98.38 94 LEU A O 1
ATOM 743 N N . LYS A 1 95 ? -24.705 -1.725 10.514 1.00 96.81 95 LYS A N 1
ATOM 744 C CA . LYS A 1 95 ? -24.192 -2.386 11.735 1.00 96.81 95 LYS A CA 1
ATOM 745 C C . LYS A 1 95 ? -22.661 -2.498 11.779 1.00 96.81 95 LYS A C 1
ATOM 747 O O . LYS A 1 95 ? -22.0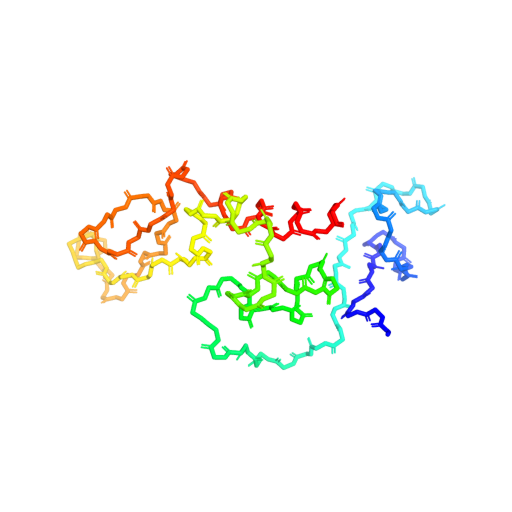80 -2.586 12.863 1.00 96.81 95 LYS A O 1
ATOM 752 N N . ASN A 1 96 ? -22.010 -2.522 10.613 1.00 97.69 96 ASN A N 1
ATOM 753 C CA . ASN A 1 96 ? -20.576 -2.787 10.449 1.00 97.69 96 ASN A CA 1
ATOM 754 C C . ASN A 1 96 ? -19.898 -1.751 9.540 1.00 97.69 96 ASN A C 1
ATOM 756 O O . ASN A 1 96 ? -19.283 -2.102 8.538 1.00 97.69 96 ASN A O 1
ATOM 760 N N . LEU A 1 97 ? -20.004 -0.469 9.900 1.00 98.12 97 LEU A N 1
ATOM 761 C CA . LEU A 1 97 ? -19.256 0.600 9.239 1.00 98.12 97 LEU A CA 1
ATOM 762 C C . LEU A 1 97 ? -17.874 0.781 9.882 1.00 98.12 97 LEU A C 1
ATOM 764 O O . LEU A 1 97 ? -17.771 1.089 11.071 1.00 98.12 97 LEU A O 1
ATOM 768 N N . PHE A 1 98 ? -16.816 0.641 9.085 1.00 98.06 98 PHE A N 1
ATOM 769 C CA . PHE A 1 98 ? -15.433 0.907 9.485 1.00 98.06 98 PHE A CA 1
ATOM 770 C C . PHE A 1 98 ? -14.852 2.037 8.640 1.00 98.06 98 PHE A C 1
ATOM 772 O O . PHE A 1 98 ? -15.094 2.103 7.439 1.00 98.06 98 PHE A O 1
ATOM 779 N N . ILE A 1 99 ? -14.074 2.914 9.271 1.00 96.88 99 ILE A N 1
ATOM 780 C CA . ILE A 1 99 ? -13.389 4.023 8.607 1.00 96.88 99 ILE A CA 1
ATOM 781 C C . ILE A 1 99 ? -11.891 3.746 8.637 1.00 96.88 99 ILE A C 1
ATOM 783 O O . ILE A 1 99 ? -11.306 3.606 9.711 1.00 96.88 99 ILE A O 1
ATOM 787 N N . ALA A 1 100 ? -11.287 3.687 7.451 1.00 95.38 100 ALA A N 1
ATOM 788 C CA . ALA A 1 100 ? -9.845 3.693 7.251 1.00 95.38 100 ALA A CA 1
ATOM 789 C C . ALA A 1 100 ? -9.357 5.149 7.224 1.00 95.38 100 ALA A C 1
ATOM 791 O O . ALA A 1 100 ? -9.449 5.836 6.208 1.00 95.38 100 ALA A O 1
ATOM 792 N N . PHE A 1 101 ? -8.890 5.640 8.368 1.00 94.00 101 PHE A N 1
ATOM 793 C CA . PHE A 1 101 ? -8.503 7.030 8.555 1.00 94.00 101 PHE A CA 1
ATOM 794 C C . PHE A 1 101 ? -7.020 7.240 8.243 1.00 94.00 101 PHE A C 1
ATOM 796 O O . PHE A 1 101 ? -6.136 6.685 8.902 1.00 94.00 101 PHE A O 1
ATOM 803 N N . ASN A 1 102 ? -6.773 8.072 7.232 1.00 91.50 102 ASN A N 1
ATOM 804 C CA . ASN A 1 102 ? -5.450 8.414 6.719 1.00 91.50 102 ASN A CA 1
ATOM 805 C C . ASN A 1 102 ? -5.146 9.901 6.933 1.00 91.50 102 ASN A C 1
ATOM 807 O O . ASN A 1 102 ? -4.915 10.640 5.978 1.00 91.50 102 ASN A O 1
ATOM 811 N N . GLY A 1 103 ? -5.196 10.339 8.188 1.00 90.50 103 GLY A N 1
ATOM 812 C CA . GLY A 1 103 ? -4.929 11.721 8.567 1.00 90.50 103 GLY A CA 1
ATOM 813 C C . GLY A 1 103 ? -4.290 11.829 9.947 1.00 90.50 103 GLY A C 1
ATOM 814 O O . GLY A 1 103 ? -3.810 10.839 10.512 1.00 90.50 103 GLY A O 1
ATOM 815 N N . TYR A 1 104 ? -4.313 13.041 10.494 1.00 90.81 104 TYR A N 1
ATOM 816 C CA . TYR A 1 104 ? -3.787 13.340 11.819 1.00 90.81 104 TYR A CA 1
ATOM 817 C C . TYR A 1 104 ? -4.928 13.398 12.841 1.00 90.81 104 TYR A C 1
ATOM 819 O O . TYR A 1 104 ? -5.780 14.279 12.781 1.00 90.81 104 TYR A O 1
ATOM 827 N N . TRP A 1 105 ? -4.960 12.422 13.750 1.00 92.38 105 TRP A N 1
ATOM 828 C CA . TRP A 1 105 ? -5.903 12.341 14.866 1.00 92.38 105 TRP A CA 1
ATOM 829 C C . TRP A 1 105 ? -5.233 11.622 16.054 1.00 92.38 105 TRP A C 1
ATOM 831 O O . TRP A 1 105 ? -5.381 10.401 16.211 1.00 92.38 105 TRP A O 1
ATOM 841 N N . PRO A 1 106 ? -4.461 12.353 16.881 1.00 90.56 106 PRO A N 1
ATOM 842 C CA . PRO A 1 106 ? -3.665 11.783 17.971 1.00 90.56 106 PRO A CA 1
ATOM 843 C C . PRO A 1 106 ? -4.468 10.961 18.980 1.00 90.56 106 PRO A C 1
ATOM 845 O O . PRO A 1 106 ? -4.018 9.892 19.387 1.00 90.56 106 PRO A O 1
ATOM 848 N N . GLU A 1 107 ? -5.683 11.391 19.319 1.00 94.31 107 GLU A N 1
ATOM 849 C CA . GLU A 1 107 ? -6.586 10.717 20.259 1.00 94.31 107 GLU A CA 1
ATOM 850 C C . GLU A 1 107 ? -7.054 9.349 19.737 1.00 94.31 107 GLU A C 1
ATOM 852 O O . GLU A 1 107 ? -7.424 8.471 20.515 1.00 94.31 107 GLU A O 1
ATOM 857 N N . LYS A 1 108 ? -7.003 9.134 18.415 1.00 90.44 108 LYS A N 1
ATOM 858 C CA . LYS A 1 108 ? -7.218 7.827 17.772 1.00 90.44 108 LYS A CA 1
ATOM 859 C C . LYS A 1 108 ? -5.923 7.132 17.358 1.00 90.44 108 LYS A C 1
ATOM 861 O O . LYS A 1 108 ? -5.969 6.147 16.624 1.00 90.44 108 LYS A O 1
ATOM 866 N N . ASN A 1 109 ? -4.772 7.617 17.823 1.00 89.06 109 ASN A N 1
ATOM 867 C CA . ASN A 1 109 ? -3.445 7.122 17.458 1.00 89.06 109 ASN A CA 1
ATOM 868 C C . ASN A 1 109 ? -3.163 7.177 15.939 1.00 89.06 109 ASN A C 1
ATOM 870 O O . ASN A 1 109 ? -2.319 6.437 15.430 1.00 89.06 109 ASN A O 1
ATOM 874 N N . ALA A 1 110 ? -3.859 8.050 15.203 1.00 90.56 110 ALA A N 1
ATOM 875 C CA . ALA A 1 110 ? -3.575 8.314 13.799 1.00 90.56 110 ALA A CA 1
ATOM 876 C C . ALA A 1 110 ? -2.559 9.452 13.711 1.00 90.56 110 ALA A C 1
ATOM 878 O O . ALA A 1 110 ? -2.833 10.578 14.121 1.00 90.56 110 ALA A O 1
ATOM 879 N N . LYS A 1 111 ? -1.363 9.148 13.207 1.00 88.62 111 LYS A N 1
ATOM 880 C CA . LYS A 1 111 ? -0.214 10.064 13.248 1.00 88.62 111 LYS A CA 1
ATOM 881 C C . LYS A 1 111 ? 0.322 10.404 11.856 1.00 88.62 111 LYS A C 1
ATOM 883 O O . LYS A 1 111 ? 1.511 10.649 11.708 1.00 88.62 111 LYS A O 1
ATOM 888 N N . ILE A 1 112 ? -0.527 10.390 10.823 1.00 88.38 112 ILE A N 1
ATOM 889 C CA . ILE A 1 112 ? -0.129 10.860 9.489 1.00 88.38 112 ILE A CA 1
ATOM 890 C C . ILE A 1 112 ? -0.190 12.391 9.499 1.00 88.38 112 ILE A C 1
ATOM 892 O O . ILE A 1 112 ? -1.239 12.978 9.242 1.00 88.38 112 ILE A O 1
ATOM 896 N N . VAL A 1 113 ? 0.932 13.027 9.845 1.00 87.31 113 VAL A N 1
ATOM 897 C CA . VAL A 1 113 ? 1.030 14.483 10.090 1.00 87.31 113 VAL A CA 1
ATOM 898 C C . VAL A 1 113 ? 0.713 15.336 8.863 1.00 87.31 113 VAL A C 1
ATOM 900 O O . VAL A 1 113 ? 0.257 16.463 9.002 1.00 87.31 113 VAL A O 1
ATOM 903 N N . THR A 1 114 ? 0.881 14.783 7.660 1.00 87.31 114 THR A N 1
ATOM 904 C CA . THR A 1 114 ? 0.520 15.457 6.403 1.00 87.31 114 THR A CA 1
ATOM 905 C C . THR A 1 114 ? -0.992 15.588 6.208 1.00 87.31 114 THR A C 1
ATOM 907 O O . THR A 1 114 ? -1.427 16.240 5.263 1.00 87.31 114 THR A O 1
ATOM 910 N N . GLY A 1 115 ? -1.804 14.929 7.045 1.00 88.88 115 GLY A N 1
ATOM 911 C CA . GLY A 1 115 ? -3.263 14.968 6.970 1.00 88.88 115 GLY A CA 1
ATOM 912 C C . GLY A 1 115 ? -3.863 14.236 5.765 1.00 88.88 115 GLY A C 1
ATOM 913 O O . GLY A 1 115 ? -5.073 14.298 5.569 1.00 88.88 115 GLY A O 1
ATOM 914 N N . THR A 1 116 ? -3.052 13.543 4.958 1.00 88.00 116 THR A N 1
ATOM 915 C CA . THR A 1 116 ? -3.509 12.882 3.729 1.00 88.00 116 THR A CA 1
ATOM 916 C C . THR A 1 116 ? -2.901 11.494 3.554 1.00 88.00 116 THR A C 1
ATOM 918 O O . THR A 1 116 ? -1.801 11.198 4.026 1.00 88.00 116 THR A O 1
ATOM 921 N N . PHE A 1 117 ? -3.567 10.645 2.767 1.00 89.75 117 PHE A N 1
ATOM 922 C CA . PHE A 1 117 ? -3.061 9.313 2.421 1.00 89.75 117 PHE A CA 1
ATOM 923 C C . PHE A 1 117 ? -1.719 9.336 1.670 1.00 89.75 117 PHE A C 1
ATOM 925 O O . PHE A 1 117 ? -1.047 8.309 1.613 1.00 89.75 117 PHE A O 1
ATOM 932 N N . LYS A 1 118 ? -1.284 10.490 1.139 1.00 89.81 118 LYS A N 1
ATOM 933 C CA . LYS A 1 118 ? 0.025 10.646 0.488 1.00 89.81 118 LYS A CA 1
ATOM 934 C C . LYS A 1 118 ? 1.191 10.339 1.427 1.00 89.81 118 LYS A C 1
ATOM 936 O O . LYS A 1 118 ? 2.248 9.928 0.956 1.00 89.81 118 LYS A O 1
ATOM 941 N N . GLY A 1 119 ? 0.980 10.402 2.746 1.00 87.00 119 GLY A N 1
ATOM 942 C CA . GLY A 1 119 ? 1.947 9.905 3.728 1.00 87.00 119 GLY A CA 1
ATOM 943 C C . GLY A 1 119 ? 2.221 8.393 3.664 1.00 87.00 119 GLY A C 1
ATOM 944 O O . GLY A 1 119 ? 3.171 7.928 4.284 1.00 87.00 119 GLY A O 1
ATOM 945 N N . LEU A 1 120 ? 1.426 7.618 2.921 1.00 88.94 120 LEU A N 1
ATOM 946 C CA . LEU A 1 120 ? 1.664 6.193 2.656 1.00 88.94 120 LEU A CA 1
ATOM 947 C C . LEU A 1 120 ? 2.403 5.951 1.328 1.00 88.94 120 LEU A C 1
ATOM 949 O O . LEU A 1 120 ? 2.971 4.885 1.127 1.00 88.94 120 LEU A O 1
ATOM 953 N N . GLU A 1 121 ? 2.399 6.928 0.420 1.00 89.31 121 GLU A N 1
ATOM 954 C CA . GLU A 1 121 ? 2.992 6.828 -0.921 1.00 89.31 121 GLU A CA 1
ATOM 955 C C . GLU A 1 121 ? 4.385 7.467 -0.972 1.00 89.31 121 GLU A C 1
ATOM 957 O O . GLU A 1 121 ? 5.296 6.935 -1.611 1.00 89.31 121 GLU A O 1
ATOM 962 N N . ALA A 1 122 ? 4.573 8.582 -0.260 1.00 88.62 122 ALA A N 1
ATOM 963 C CA . ALA A 1 122 ? 5.837 9.307 -0.238 1.00 88.62 122 ALA A CA 1
ATOM 964 C C . ALA A 1 122 ? 6.999 8.467 0.326 1.00 88.62 122 ALA A C 1
ATOM 966 O O . ALA A 1 122 ? 8.033 8.421 -0.338 1.00 88.62 122 ALA A O 1
ATOM 967 N N . PRO A 1 123 ? 6.867 7.734 1.456 1.00 87.56 123 PRO A N 1
ATOM 968 C CA . PRO A 1 123 ? 7.989 6.972 1.999 1.00 87.56 123 PRO A CA 1
ATOM 969 C C . PRO A 1 123 ? 8.600 5.937 1.037 1.00 87.56 123 PRO A C 1
ATOM 971 O O . PRO A 1 123 ? 9.810 5.989 0.819 1.00 87.56 123 PRO A O 1
ATOM 974 N N . PRO A 1 124 ? 7.833 5.018 0.411 1.00 88.62 124 PRO A N 1
ATOM 975 C CA . PRO A 1 124 ? 8.413 4.063 -0.530 1.00 88.62 124 PRO A CA 1
ATOM 976 C C . PRO A 1 124 ? 8.900 4.733 -1.819 1.00 88.62 124 PRO A C 1
ATOM 978 O O . PRO A 1 124 ? 9.867 4.259 -2.402 1.00 88.62 124 PRO A O 1
ATOM 981 N N . THR A 1 125 ? 8.277 5.836 -2.247 1.00 89.50 125 THR A N 1
ATOM 982 C CA . THR A 1 125 ? 8.722 6.598 -3.425 1.00 89.50 125 THR A CA 1
ATOM 983 C C . THR A 1 125 ? 10.081 7.252 -3.186 1.00 89.50 125 THR A C 1
ATOM 985 O O . THR A 1 125 ? 10.991 7.079 -3.988 1.00 89.50 125 THR A O 1
ATOM 988 N N . ILE A 1 126 ? 10.248 7.946 -2.057 1.00 88.06 126 ILE A N 1
ATOM 989 C CA . ILE A 1 126 ? 11.518 8.579 -1.678 1.00 88.06 126 ILE A CA 1
ATOM 990 C C . ILE A 1 126 ? 12.583 7.509 -1.448 1.00 88.06 126 ILE A C 1
ATOM 992 O O . ILE A 1 126 ? 13.679 7.626 -1.980 1.00 88.06 126 ILE A O 1
ATOM 996 N N . ARG A 1 127 ? 12.252 6.428 -0.728 1.00 86.25 127 ARG A N 1
ATOM 997 C CA . ARG A 1 127 ? 13.195 5.333 -0.454 1.00 86.25 127 ARG A CA 1
ATOM 998 C C . ARG A 1 127 ? 13.659 4.601 -1.715 1.00 86.25 127 ARG A C 1
ATOM 1000 O O . ARG A 1 127 ? 14.704 3.971 -1.701 1.00 86.25 127 ARG A O 1
ATOM 1007 N N . ARG A 1 128 ? 12.872 4.634 -2.786 1.00 88.06 128 ARG A N 1
ATOM 1008 C CA . ARG A 1 128 ? 13.270 4.098 -4.090 1.00 88.06 128 ARG A CA 1
ATOM 1009 C C . ARG A 1 128 ? 14.249 5.023 -4.827 1.00 88.06 128 ARG A C 1
ATOM 1011 O O . ARG A 1 128 ? 15.011 4.548 -5.665 1.00 88.06 128 ARG A O 1
ATOM 1018 N N . ALA A 1 129 ? 14.181 6.325 -4.561 1.00 85.94 129 ALA A N 1
ATOM 1019 C CA . ALA A 1 129 ? 14.966 7.350 -5.243 1.00 85.94 129 ALA A CA 1
ATOM 1020 C C . ALA A 1 129 ? 16.354 7.593 -4.621 1.00 85.94 129 ALA A C 1
ATOM 1022 O O . ALA A 1 129 ? 17.185 8.227 -5.270 1.00 85.94 129 ALA A O 1
ATOM 1023 N N . ILE A 1 130 ? 16.588 7.111 -3.396 1.00 80.44 130 ILE A N 1
ATOM 1024 C CA . ILE A 1 130 ? 17.843 7.232 -2.631 1.00 80.44 130 ILE A CA 1
ATOM 1025 C C . ILE A 1 130 ? 18.509 5.867 -2.455 1.00 80.44 130 ILE A C 1
ATOM 1027 O O . ILE A 1 130 ? 19.757 5.834 -2.437 1.00 80.44 130 ILE A O 1
#

Sequence (130 aa):
MSKYLLQCLSCGAKITDNYTLD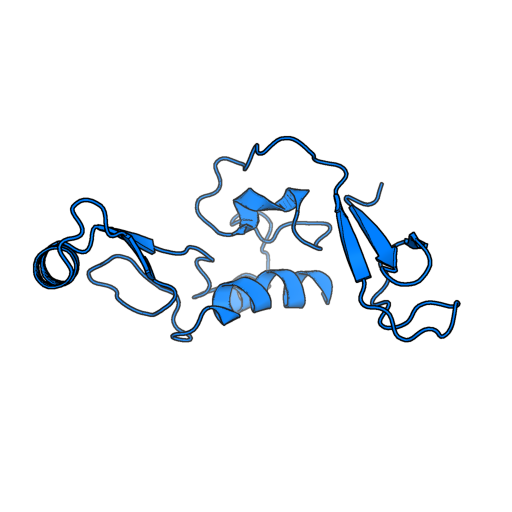CSCGKGGFFRTVYQQKSFNPSSENTLWRFQEWLPVEKPASVGSLGNEKQIFEGYPGKTVVYKSVYLGKELGLKNLFIAFNGYWPEKNAKIVTGTFKGLEAPPTIRRAI

Radius of gyration: 18.19 Å; Cα contacts (8 Å, |Δi|>4): 182; chains: 1; bounding box: 50×30×49 Å

Mean predicted aligned error: 5.53 Å

Nearest PDB structures (foldseek):
  9f29-assembly1_B  TM=6.179E-01  e=4.367E+00  Pyrococcus abyssi GE5
  9f2a-assembly1_B  TM=6.125E-01  e=4.966E+00  Pyrococcus abyssi GE5
  3s1q-assembly1_L  TM=3.700E-01  e=2.297E+00  Saccharomyces cerevisiae
  6ted-assembly1_L  TM=4.527E-01  e=4.966E+00  Sus scrofa